Protein AF-B1WRL1-F1 (afdb_monomer)

Sequence (105 aa):
MKTIEIGAEHYPTRKEIELMAEAEGIIASDLWKNNQLVSSYVVTYSIAIAARSLENQEKVLIKFPSNANLEFIVNKENGKIKIDRGFLNQHLKAKMSNLLSNLIS

Organism: Crocosphaera subtropica (strain ATCC 51142 / BH68) (NCBI:txid43989)

Mean predicted aligned error: 7.87 Å

Solvent-accessible surface area (backbone atoms only — not comparable to full-atom values): 6365 Å² total; per-residue (Å²): 130,56,75,48,80,42,51,70,92,61,51,69,51,57,66,55,48,41,52,57,34,45,78,74,74,42,53,58,80,59,44,75,74,32,66,57,57,51,45,49,48,44,53,51,48,44,49,57,55,51,56,73,74,52,90,58,72,33,37,37,37,40,51,47,98,82,78,68,54,49,74,49,71,46,45,69,55,96,90,41,77,58,75,66,64,67,63,49,60,70,56,46,78,81,68,48,76,74,59,50,56,70,59,73,107

Nearest PDB structures (foldseek):
  6z9u-assembly1_C  TM=5.051E-01  e=6.105E+00  Homo sapiens
  8pj4-assembly1_x  TM=2.187E-01  e=1.186E+00  Homo sapiens
  1ym5-assembly1_A-2  TM=4.020E-01  e=6.502E+00  Saccharomyces cerevisiae
  7s77-assembly2_B  TM=1.933E-01  e=1.625E+00  Homo sapiens
  7s77-assembly1_A  TM=2.165E-01  e=6.502E+00  Homo sapiens

Radius of gyration: 13.61 Å; Cα contacts (8 Å, |Δi|>4): 123; chains: 1; bounding box: 30×28×33 Å

Secondary structure (DSSP, 8-state):
--EEEE-GGGSPPHHHHHHHHHHTT--HHHHTT-HHHHHHHHHHHHHHHHHHH-SSSEEEEE--TTS--EEEEEEEETTEEE--HHHHHHHHHHH-HHHHHHHH-

Foldseek 3Di:
DAEAEDEPVQFDALVRLQVVCVVVVHHSVVCLVDQLNSLVSRVVSSLVVVLVVDPAWYKYWYDDPVNLIDIDIWGQDPNDTDDDPVSSVVSSPPPRPVVSVVRVD

pLDDT: mean 74.0, std 10.98, range [47.78, 92.5]

Structure (mmCIF, N/CA/C/O backbone):
data_AF-B1WRL1-F1
#
_entry.id   AF-B1WRL1-F1
#
loop_
_atom_site.group_PDB
_atom_site.id
_atom_site.type_symbol
_atom_site.label_atom_id
_atom_site.label_alt_id
_atom_site.label_comp_id
_atom_site.label_asym_id
_atom_site.label_entity_id
_atom_site.label_seq_id
_atom_site.pdbx_PDB_ins_code
_atom_site.Cartn_x
_atom_site.Cartn_y
_atom_site.Cartn_z
_atom_site.occupancy
_atom_site.B_iso_or_equiv
_atom_site.auth_seq_id
_atom_site.auth_comp_id
_atom_site.auth_asym_id
_atom_site.auth_atom_id
_atom_site.pdbx_PDB_model_num
ATOM 1 N N . MET A 1 1 ? -17.829 9.130 14.506 1.00 69.62 1 MET A N 1
ATOM 2 C CA . MET A 1 1 ? -16.876 8.394 13.648 1.00 69.62 1 MET A CA 1
ATOM 3 C C . MET A 1 1 ? -15.808 9.376 13.199 1.00 69.62 1 MET A C 1
ATOM 5 O O . MET A 1 1 ? -16.168 10.395 12.622 1.00 69.62 1 MET A O 1
ATOM 9 N N . LYS A 1 2 ? -14.543 9.132 13.549 1.00 72.19 2 LYS A N 1
ATOM 10 C CA . LYS A 1 2 ? -13.402 9.982 13.176 1.00 72.19 2 LYS A CA 1
ATOM 11 C C . LYS A 1 2 ? -12.889 9.575 11.789 1.00 72.19 2 LYS A C 1
ATOM 13 O O . LYS A 1 2 ? -13.054 8.415 11.402 1.00 72.19 2 LYS A O 1
ATOM 18 N N . THR A 1 3 ? -12.290 10.520 11.067 1.00 77.19 3 THR A N 1
ATOM 19 C CA . THR A 1 3 ? -11.578 10.252 9.812 1.00 77.19 3 THR A CA 1
ATOM 20 C C . THR A 1 3 ? -10.081 10.465 10.021 1.00 77.19 3 THR A C 1
ATOM 22 O O . THR A 1 3 ? -9.686 11.517 10.521 1.00 77.19 3 THR A O 1
ATOM 25 N N . ILE A 1 4 ? -9.259 9.490 9.634 1.00 77.94 4 ILE A N 1
ATOM 26 C CA . ILE A 1 4 ? -7.802 9.628 9.532 1.00 77.94 4 ILE A CA 1
ATOM 27 C C . ILE A 1 4 ? -7.453 9.983 8.091 1.00 77.94 4 ILE A C 1
ATOM 29 O O . ILE A 1 4 ? -7.861 9.287 7.161 1.00 77.94 4 ILE A O 1
ATOM 33 N N . GLU A 1 5 ? -6.678 11.045 7.908 1.00 82.81 5 GLU A N 1
ATOM 34 C CA . GLU A 1 5 ? -6.187 11.457 6.597 1.00 82.81 5 GLU A CA 1
ATOM 35 C C . GLU A 1 5 ? -4.740 11.002 6.402 1.00 82.81 5 GLU A C 1
ATOM 37 O O . GLU A 1 5 ? -3.891 11.249 7.256 1.00 82.81 5 GLU A O 1
ATOM 42 N N . ILE A 1 6 ? -4.463 10.356 5.270 1.00 81.06 6 ILE A N 1
ATOM 43 C CA . ILE A 1 6 ? -3.117 9.947 4.864 1.00 81.06 6 ILE A CA 1
ATOM 44 C C . ILE A 1 6 ? -2.754 10.719 3.595 1.00 81.06 6 ILE A C 1
ATOM 46 O O . ILE A 1 6 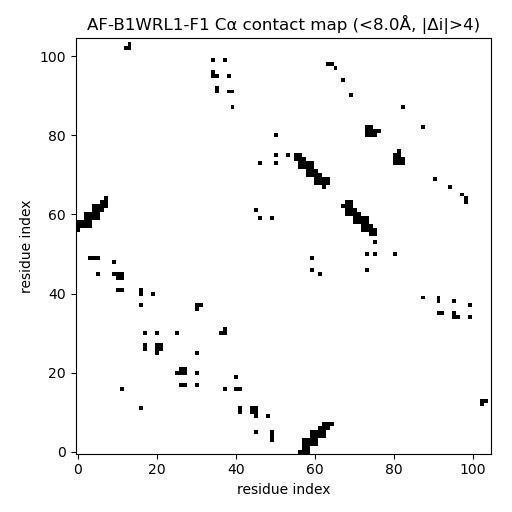? -3.286 10.444 2.512 1.00 81.06 6 ILE A O 1
ATOM 50 N N . GLY A 1 7 ? -1.888 11.720 3.752 1.00 78.25 7 GLY A N 1
ATOM 51 C CA . GLY A 1 7 ? -1.325 12.506 2.653 1.00 78.25 7 GLY A CA 1
ATOM 52 C C . GLY A 1 7 ? -0.156 11.810 1.953 1.00 78.25 7 GLY A C 1
ATOM 53 O O . GLY A 1 7 ? 0.306 10.749 2.379 1.00 78.25 7 GLY A O 1
ATOM 54 N N . ALA A 1 8 ? 0.326 12.415 0.866 1.00 73.94 8 ALA A N 1
ATOM 55 C CA . ALA A 1 8 ? 1.406 11.865 0.045 1.00 73.94 8 ALA A CA 1
ATOM 56 C C . ALA A 1 8 ? 2.741 11.745 0.803 1.00 73.94 8 ALA A C 1
ATOM 58 O O . ALA A 1 8 ? 3.545 10.868 0.509 1.00 73.94 8 ALA A O 1
ATOM 59 N N . GLU A 1 9 ? 2.954 12.584 1.815 1.00 78.75 9 GLU A N 1
ATOM 60 C CA . GLU A 1 9 ? 4.105 12.552 2.721 1.00 78.75 9 GLU A CA 1
ATOM 61 C C . GLU A 1 9 ? 4.180 11.283 3.587 1.00 78.75 9 GLU A C 1
ATOM 63 O O . GLU A 1 9 ? 5.219 10.994 4.172 1.00 78.75 9 GLU A O 1
ATOM 68 N N . HIS A 1 10 ? 3.095 10.507 3.642 1.00 81.31 10 HIS A N 1
ATOM 69 C CA . HIS A 1 10 ? 3.003 9.236 4.360 1.00 81.31 10 HIS A CA 1
ATOM 70 C C . HIS A 1 10 ? 3.045 8.019 3.420 1.00 81.31 10 HIS A C 1
ATOM 72 O O . HIS A 1 10 ? 2.771 6.894 3.843 1.00 81.31 10 HIS A O 1
ATOM 78 N N . TYR A 1 11 ? 3.314 8.217 2.130 1.00 82.75 11 TYR A N 1
ATOM 79 C CA . TYR A 1 11 ? 3.413 7.113 1.178 1.00 82.75 11 TYR A CA 1
ATOM 80 C C . TYR A 1 11 ? 4.752 6.393 1.298 1.00 82.75 11 TYR A C 1
ATOM 82 O O . TYR A 1 11 ? 5.759 7.026 1.620 1.00 82.75 11 TYR A O 1
ATOM 90 N N . PRO A 1 12 ? 4.784 5.077 1.023 1.00 84.75 12 PRO A N 1
ATOM 91 C CA . PRO A 1 12 ? 6.038 4.355 1.043 1.00 84.75 12 PRO A CA 1
ATOM 92 C C . PRO A 1 12 ? 6.941 4.856 -0.080 1.00 84.75 12 PRO A C 1
ATOM 94 O O . PRO A 1 12 ? 6.511 5.082 -1.214 1.00 84.75 12 PRO A O 1
ATOM 97 N N . THR A 1 13 ? 8.221 4.974 0.235 1.00 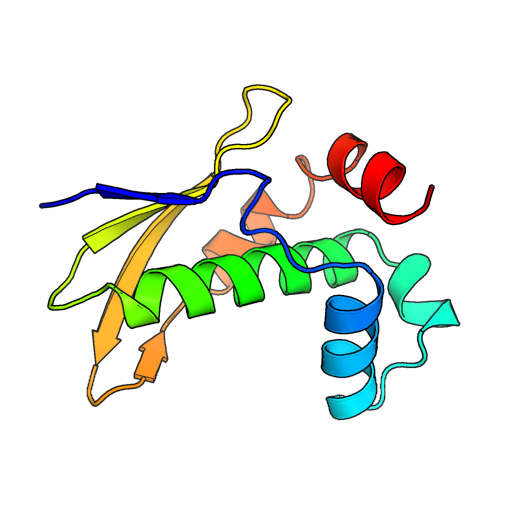87.94 13 THR A N 1
ATOM 98 C CA . THR A 1 13 ? 9.276 5.163 -0.753 1.00 87.94 13 THR A CA 1
ATOM 99 C C . THR A 1 13 ? 9.374 3.947 -1.672 1.00 87.94 13 THR A C 1
ATOM 101 O O . THR A 1 13 ? 8.996 2.829 -1.314 1.00 87.94 13 THR A O 1
ATOM 104 N N . ARG A 1 14 ? 9.977 4.137 -2.851 1.00 88.38 14 ARG A N 1
ATOM 105 C CA . ARG A 1 14 ? 10.321 3.048 -3.777 1.00 88.38 14 ARG A CA 1
ATOM 106 C C . ARG A 1 14 ? 10.994 1.864 -3.073 1.00 88.38 14 ARG A C 1
ATOM 108 O O . ARG A 1 14 ? 10.581 0.723 -3.260 1.00 88.38 14 ARG A O 1
ATOM 115 N N . LYS A 1 15 ? 11.989 2.153 -2.233 1.00 89.88 15 LYS A N 1
ATOM 116 C CA . LYS A 1 15 ? 12.748 1.143 -1.491 1.00 89.88 15 LYS A CA 1
ATOM 117 C C . LYS A 1 15 ? 11.869 0.365 -0.510 1.00 89.88 15 LYS A C 1
ATOM 119 O O . LYS A 1 15 ? 12.019 -0.842 -0.393 1.00 89.88 15 LYS A O 1
ATOM 124 N N . GLU A 1 16 ? 10.950 1.030 0.188 1.00 89.62 16 GLU A N 1
ATOM 125 C CA . GLU A 1 16 ? 10.022 0.351 1.101 1.00 89.62 16 GLU A CA 1
ATOM 126 C C . GLU A 1 16 ? 9.057 -0.573 0.355 1.00 89.62 16 GLU A C 1
ATOM 128 O O . GLU A 1 16 ? 8.784 -1.672 0.831 1.00 89.62 16 GLU A O 1
ATOM 133 N N . ILE A 1 17 ? 8.583 -0.171 -0.829 1.00 88.94 17 ILE A N 1
ATOM 134 C CA . ILE A 1 17 ? 7.752 -1.031 -1.683 1.00 88.94 17 ILE A CA 1
ATOM 135 C C . ILE A 1 17 ? 8.539 -2.264 -2.138 1.00 88.94 17 ILE A C 1
ATOM 137 O O . ILE A 1 17 ? 8.036 -3.381 -2.041 1.00 88.94 17 ILE A O 1
ATOM 141 N N . GLU A 1 18 ? 9.773 -2.074 -2.607 1.00 91.25 18 GLU A N 1
ATOM 142 C CA . GLU A 1 18 ? 10.637 -3.175 -3.046 1.00 91.25 18 GLU A CA 1
ATOM 143 C C . GLU A 1 18 ? 10.939 -4.152 -1.899 1.00 91.25 18 GLU A C 1
ATOM 145 O O . GLU A 1 18 ? 10.849 -5.358 -2.105 1.00 91.25 18 GLU A O 1
ATOM 150 N N . LEU A 1 19 ? 11.191 -3.656 -0.681 1.00 91.25 19 LEU A N 1
ATOM 151 C CA . LEU A 1 19 ? 11.397 -4.495 0.507 1.00 91.25 19 LEU A CA 1
ATOM 152 C C . LEU A 1 19 ? 10.148 -5.307 0.886 1.00 91.25 19 LEU A C 1
ATOM 154 O O . LEU A 1 19 ? 10.263 -6.474 1.256 1.00 91.25 19 LEU A O 1
ATOM 158 N N . MET A 1 20 ? 8.953 -4.709 0.800 1.00 89.50 20 MET A N 1
ATOM 159 C CA . MET A 1 20 ? 7.699 -5.438 1.036 1.00 89.50 20 MET A CA 1
ATOM 160 C C . MET A 1 20 ? 7.491 -6.545 -0.006 1.00 89.50 20 MET A C 1
ATOM 162 O O . MET A 1 20 ? 7.115 -7.656 0.353 1.00 89.50 20 MET A O 1
ATOM 166 N N . ALA A 1 21 ? 7.777 -6.260 -1.278 1.00 90.25 21 ALA A N 1
ATOM 167 C CA . ALA A 1 21 ? 7.663 -7.232 -2.361 1.00 90.25 21 ALA A CA 1
ATOM 168 C C . ALA A 1 21 ? 8.692 -8.370 -2.246 1.00 90.25 21 ALA A C 1
ATOM 170 O O . ALA A 1 21 ? 8.347 -9.537 -2.434 1.00 90.25 21 ALA A O 1
ATOM 171 N N . GLU A 1 22 ? 9.934 -8.058 -1.873 1.00 92.00 22 GLU A N 1
ATOM 172 C CA . GLU A 1 22 ? 10.991 -9.051 -1.659 1.00 92.00 22 GLU A CA 1
ATOM 173 C C . GLU A 1 22 ? 10.625 -10.042 -0.545 1.00 92.00 22 GLU A C 1
ATOM 175 O O . GLU A 1 22 ? 10.833 -11.246 -0.698 1.00 92.00 22 GLU A O 1
ATOM 180 N N . ALA A 1 23 ? 9.996 -9.567 0.536 1.00 90.38 23 ALA A N 1
ATOM 181 C CA . ALA A 1 23 ? 9.502 -10.424 1.615 1.00 90.38 23 ALA A CA 1
ATOM 182 C C . ALA A 1 23 ? 8.427 -11.431 1.153 1.00 90.38 23 ALA A C 1
ATOM 184 O O . ALA A 1 23 ? 8.239 -12.468 1.789 1.00 90.38 23 ALA A O 1
ATOM 185 N N . GLU A 1 24 ? 7.746 -11.151 0.039 1.00 89.56 24 GLU A N 1
ATOM 186 C CA . GLU A 1 24 ? 6.776 -12.040 -0.614 1.00 89.56 24 GLU A CA 1
ATOM 187 C C . GLU A 1 24 ? 7.393 -12.861 -1.765 1.00 89.56 24 GLU A C 1
ATOM 189 O O . GLU A 1 24 ? 6.686 -13.585 -2.466 1.00 89.56 24 GLU A O 1
ATOM 194 N N . GLY A 1 25 ? 8.713 -12.774 -1.967 1.00 92.50 25 GLY A N 1
ATOM 195 C CA . GLY A 1 25 ? 9.430 -13.466 -3.040 1.00 92.50 25 GLY A CA 1
ATOM 196 C C . GLY A 1 25 ? 9.250 -12.832 -4.422 1.00 92.50 25 GLY A C 1
ATOM 197 O O . GLY A 1 25 ? 9.522 -13.476 -5.435 1.00 92.50 25 GLY A O 1
ATOM 198 N N . ILE A 1 26 ? 8.785 -11.583 -4.486 1.00 91.81 26 ILE A N 1
ATOM 199 C CA . ILE A 1 26 ? 8.570 -10.855 -5.736 1.00 91.81 26 ILE A CA 1
ATOM 200 C C . ILE A 1 26 ? 9.825 -10.048 -6.066 1.00 91.81 26 ILE A C 1
ATOM 202 O O . ILE A 1 26 ? 10.273 -9.200 -5.297 1.00 91.81 26 ILE A O 1
ATOM 206 N N . ILE A 1 27 ? 10.378 -10.278 -7.256 1.00 91.31 27 ILE A N 1
ATOM 207 C CA . ILE A 1 27 ? 11.557 -9.559 -7.739 1.00 91.31 27 ILE A CA 1
ATOM 208 C C . ILE A 1 27 ? 11.158 -8.126 -8.112 1.00 91.31 27 ILE A C 1
ATOM 210 O O . ILE A 1 27 ? 10.181 -7.911 -8.835 1.00 91.31 27 ILE A O 1
ATOM 214 N N . ALA A 1 28 ? 11.962 -7.139 -7.700 1.00 86.56 28 ALA A N 1
ATOM 215 C CA . ALA A 1 28 ? 11.711 -5.719 -7.968 1.00 86.56 28 ALA A CA 1
ATOM 216 C C . ALA A 1 28 ? 11.429 -5.428 -9.455 1.00 86.56 28 ALA A C 1
ATOM 218 O O . ALA A 1 28 ? 10.527 -4.664 -9.788 1.00 86.56 28 ALA A O 1
ATOM 219 N N . SER A 1 29 ? 12.145 -6.081 -10.376 1.00 87.12 29 SER A N 1
ATOM 220 C CA . SER A 1 29 ? 11.939 -5.874 -11.815 1.00 87.12 29 SER A CA 1
ATOM 221 C C . SER A 1 29 ? 10.545 -6.279 -12.312 1.00 87.12 29 SER A C 1
ATOM 223 O O . SER A 1 29 ? 10.062 -5.698 -13.281 1.00 87.12 29 SER A O 1
ATOM 225 N N . ASP A 1 30 ? 9.889 -7.241 -11.660 1.00 87.44 30 ASP A N 1
ATOM 226 C CA . ASP A 1 30 ? 8.543 -7.696 -12.025 1.00 87.44 30 ASP A CA 1
ATOM 227 C C . ASP A 1 30 ? 7.456 -6.919 -11.283 1.00 87.44 30 ASP A C 1
ATOM 229 O O . ASP A 1 30 ? 6.407 -6.633 -11.864 1.00 87.44 30 ASP A O 1
ATOM 233 N N . LEU A 1 31 ? 7.741 -6.486 -10.051 1.00 87.62 31 LEU A N 1
ATOM 234 C CA . LEU A 1 31 ? 6.905 -5.557 -9.291 1.00 87.62 31 LEU A CA 1
ATOM 235 C C . LEU A 1 31 ? 6.550 -4.319 -10.130 1.00 87.62 31 LEU A C 1
ATOM 237 O O . LEU A 1 31 ? 5.372 -4.019 -10.319 1.00 87.62 31 LEU A O 1
ATOM 241 N N . TRP A 1 32 ? 7.553 -3.631 -10.684 1.00 86.12 32 TRP A N 1
ATOM 242 C CA . TRP A 1 32 ? 7.352 -2.364 -11.403 1.00 86.12 32 TRP A CA 1
ATOM 243 C C . TRP A 1 32 ? 6.694 -2.512 -12.781 1.00 86.12 32 TRP A C 1
ATOM 245 O O . TRP A 1 32 ? 6.212 -1.526 -13.332 1.00 86.12 32 TRP A O 1
ATOM 255 N N . LYS A 1 33 ? 6.618 -3.731 -13.332 1.00 84.81 33 LYS A N 1
ATOM 256 C CA . LYS A 1 33 ? 5.826 -4.018 -14.543 1.00 84.81 33 LYS A CA 1
ATOM 257 C C . LYS A 1 33 ? 4.332 -4.137 -14.232 1.00 84.81 33 LYS A C 1
ATOM 259 O O . LYS A 1 33 ? 3.507 -4.083 -15.143 1.00 84.81 33 LYS A O 1
ATOM 264 N N . ASN A 1 34 ? 3.974 -4.316 -12.959 1.00 83.19 34 ASN A N 1
ATOM 265 C CA . ASN A 1 34 ? 2.607 -4.525 -12.512 1.00 83.19 34 ASN A CA 1
ATOM 266 C C . ASN A 1 34 ? 2.111 -3.338 -11.675 1.00 83.19 34 ASN A C 1
ATOM 268 O O . ASN A 1 34 ? 2.165 -3.330 -10.444 1.00 83.19 34 ASN A O 1
ATOM 272 N N . ASN A 1 35 ? 1.536 -2.350 -12.361 1.00 76.44 35 ASN A N 1
ATOM 273 C CA . ASN A 1 35 ? 0.983 -1.150 -11.734 1.00 76.44 35 ASN A CA 1
ATOM 274 C C . ASN A 1 35 ? -0.053 -1.463 -10.645 1.00 76.44 35 ASN A C 1
ATOM 276 O O . ASN A 1 35 ? -0.112 -0.747 -9.648 1.00 76.44 35 ASN A O 1
ATOM 280 N N . GLN A 1 36 ? -0.852 -2.524 -10.803 1.00 75.88 36 GLN A N 1
ATOM 281 C CA . GLN A 1 36 ? -1.857 -2.930 -9.814 1.00 75.88 36 GLN A CA 1
ATOM 282 C C . GLN A 1 36 ? -1.216 -3.494 -8.538 1.00 75.88 36 GLN A C 1
ATOM 284 O O . GLN A 1 36 ? -1.733 -3.285 -7.440 1.00 75.88 36 GLN A O 1
ATOM 289 N N . LEU A 1 37 ? -0.081 -4.175 -8.667 1.00 80.88 37 LEU A N 1
ATOM 290 C CA . LEU A 1 37 ? 0.661 -4.704 -7.531 1.00 80.88 37 LEU A CA 1
ATOM 291 C C . LEU A 1 37 ? 1.333 -3.579 -6.735 1.00 80.88 37 LEU A C 1
ATOM 293 O O . LEU A 1 37 ? 1.106 -3.480 -5.531 1.00 80.88 37 LEU A O 1
ATOM 297 N N . VAL A 1 38 ? 2.051 -2.662 -7.394 1.00 83.12 38 VAL A N 1
ATOM 298 C CA . VAL A 1 38 ? 2.654 -1.485 -6.727 1.00 83.12 38 VAL A CA 1
ATOM 299 C C . VAL A 1 38 ? 1.585 -0.667 -5.997 1.00 83.12 38 VAL A C 1
ATOM 301 O O . VAL A 1 38 ? 1.734 -0.283 -4.839 1.00 83.12 38 VAL A O 1
ATOM 304 N N . SER A 1 39 ? 0.453 -0.475 -6.665 1.00 76.94 39 SER A N 1
ATOM 305 C CA . SER A 1 39 ? -0.742 0.157 -6.118 1.00 76.94 39 SER A CA 1
ATOM 306 C C . SER A 1 39 ? -1.230 -0.488 -4.816 1.00 76.94 39 SER A C 1
ATOM 308 O O . SER A 1 39 ? -1.570 0.212 -3.861 1.00 76.94 39 SER A O 1
ATOM 310 N N . SER A 1 40 ? -1.255 -1.823 -4.760 1.00 77.69 40 SER A N 1
ATOM 311 C CA . SER A 1 40 ? -1.677 -2.555 -3.565 1.00 77.69 40 SER A CA 1
ATOM 312 C C . SER A 1 40 ? -0.710 -2.365 -2.395 1.00 77.69 40 SER A C 1
ATOM 314 O O . SER A 1 40 ? -1.168 -2.231 -1.259 1.00 77.69 40 SER A O 1
ATOM 316 N N . TYR A 1 41 ? 0.595 -2.249 -2.658 1.00 83.38 41 TYR A N 1
ATOM 317 C CA . TYR A 1 41 ? 1.598 -1.965 -1.630 1.00 83.38 41 TYR A CA 1
ATOM 318 C C . TYR A 1 41 ? 1.443 -0.570 -1.033 1.00 83.38 41 TYR A C 1
ATOM 320 O O . TYR A 1 41 ? 1.452 -0.434 0.189 1.00 83.38 41 TYR A O 1
ATOM 328 N N . VAL A 1 42 ? 1.228 0.454 -1.866 1.00 81.19 42 VAL A N 1
ATOM 329 C CA . VAL A 1 42 ? 0.972 1.823 -1.387 1.00 81.19 42 VAL A CA 1
ATOM 330 C C . VAL A 1 42 ? -0.241 1.850 -0.461 1.00 81.19 42 VAL A C 1
ATOM 332 O O . VAL A 1 42 ? -0.153 2.346 0.661 1.00 81.19 42 VAL A O 1
ATOM 335 N N . VAL A 1 43 ? -1.358 1.260 -0.895 1.00 78.56 43 VAL A N 1
ATOM 336 C CA . VAL A 1 43 ? -2.588 1.217 -0.093 1.00 78.56 43 VAL A CA 1
ATOM 337 C C . VAL A 1 43 ? -2.368 0.438 1.205 1.00 78.56 43 VAL A C 1
ATOM 339 O O . VAL A 1 43 ? -2.748 0.914 2.272 1.00 78.56 43 VAL A O 1
ATOM 342 N N . THR A 1 44 ? -1.711 -0.722 1.144 1.00 78.62 44 THR A N 1
ATOM 343 C CA . THR A 1 44 ? -1.418 -1.547 2.327 1.00 78.62 44 THR A CA 1
ATOM 344 C C . THR A 1 44 ? -0.562 -0.790 3.341 1.00 78.62 44 THR A C 1
ATOM 346 O O . THR A 1 44 ? -0.870 -0.798 4.533 1.00 78.62 44 THR A O 1
ATOM 349 N N . TYR A 1 45 ? 0.462 -0.072 2.879 1.00 82.94 45 TYR A N 1
ATOM 350 C CA . TYR A 1 45 ? 1.326 0.737 3.732 1.00 82.94 45 TYR A CA 1
ATOM 351 C C . TYR A 1 45 ? 0.566 1.900 4.382 1.00 82.94 45 T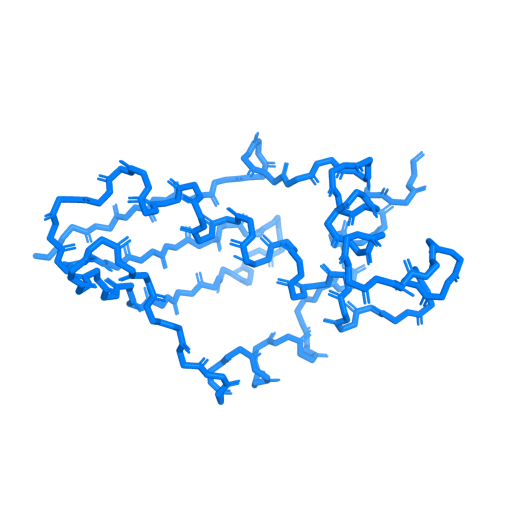YR A C 1
ATOM 353 O O . TYR A 1 45 ? 0.636 2.087 5.597 1.00 82.94 45 TYR A O 1
ATOM 361 N N . SER A 1 46 ? -0.241 2.635 3.609 1.00 78.69 46 SER A N 1
ATOM 362 C CA . SER A 1 46 ? -1.096 3.704 4.139 1.00 78.69 46 SER A CA 1
ATOM 363 C C . SER A 1 46 ? -2.078 3.194 5.198 1.00 78.69 46 SER A C 1
ATOM 365 O O . SER A 1 46 ? -2.308 3.862 6.206 1.00 78.69 46 SER A O 1
ATOM 367 N N . ILE A 1 47 ? -2.625 1.989 5.013 1.00 77.56 47 ILE A N 1
ATOM 368 C CA . ILE A 1 47 ? -3.502 1.345 5.998 1.00 77.56 47 ILE A CA 1
ATOM 369 C C . ILE A 1 47 ? -2.733 0.973 7.263 1.00 77.56 47 ILE A C 1
ATOM 371 O O . ILE A 1 47 ? -3.225 1.205 8.368 1.00 77.56 47 ILE A O 1
ATOM 375 N N . ALA A 1 48 ? -1.525 0.428 7.116 1.00 78.75 48 ALA A N 1
ATOM 376 C CA . ALA A 1 48 ? -0.670 0.096 8.247 1.00 78.75 48 ALA A CA 1
ATOM 377 C C . ALA A 1 48 ? -0.320 1.342 9.077 1.00 78.75 48 ALA A C 1
ATOM 379 O O . ALA A 1 48 ? -0.358 1.276 10.306 1.00 78.75 48 ALA A O 1
ATOM 380 N N . ILE A 1 49 ? -0.049 2.482 8.429 1.00 79.38 49 ILE A N 1
ATOM 381 C CA . ILE A 1 49 ? 0.145 3.769 9.112 1.00 79.38 49 ILE A CA 1
ATOM 382 C C . ILE A 1 49 ? -1.124 4.180 9.846 1.00 79.38 49 ILE A C 1
ATOM 384 O O . ILE A 1 49 ? -1.069 4.407 11.054 1.00 79.38 49 ILE A O 1
ATOM 388 N N . ALA A 1 50 ? -2.264 4.230 9.151 1.00 75.12 50 ALA A N 1
ATOM 389 C CA . ALA A 1 50 ? -3.522 4.647 9.758 1.00 75.12 50 ALA A CA 1
ATOM 390 C C . ALA A 1 50 ? -3.839 3.808 11.004 1.00 75.12 50 ALA A C 1
ATOM 392 O O . ALA A 1 50 ? -4.167 4.348 12.054 1.00 75.12 50 ALA A O 1
ATOM 393 N N . ALA A 1 51 ? -3.639 2.492 10.933 1.00 74.31 51 ALA A N 1
ATOM 394 C CA . ALA A 1 51 ? -3.934 1.572 12.021 1.00 74.31 51 ALA A CA 1
ATOM 395 C C . ALA A 1 51 ? -3.047 1.675 13.266 1.00 74.31 51 ALA A C 1
ATOM 397 O O . ALA A 1 51 ? -3.463 1.218 14.341 1.00 74.31 51 ALA A O 1
ATOM 398 N N . ARG A 1 52 ? -1.862 2.289 13.155 1.00 75.12 52 ARG A N 1
ATOM 399 C CA . ARG A 1 52 ? -1.068 2.686 14.330 1.00 75.12 52 ARG A CA 1
ATOM 400 C C . ARG A 1 52 ? -1.784 3.768 15.133 1.00 75.12 52 ARG A C 1
ATOM 402 O O . ARG A 1 52 ? -1.693 3.765 16.353 1.00 75.12 52 ARG A O 1
ATOM 409 N N . SER A 1 53 ? -2.514 4.641 14.450 1.00 70.38 53 SER A N 1
ATOM 410 C CA . SER A 1 53 ? -3.264 5.753 15.036 1.00 70.38 53 SER A CA 1
ATOM 411 C C . SER A 1 53 ? -4.718 5.405 15.383 1.00 70.38 53 SER A C 1
ATOM 413 O O . SER A 1 53 ? -5.392 6.235 15.985 1.00 70.38 53 SER A O 1
ATOM 415 N N . LEU A 1 54 ? -5.197 4.205 15.020 1.00 71.44 54 LEU A N 1
ATOM 416 C CA . LEU A 1 54 ? -6.559 3.742 15.309 1.00 71.44 54 LEU A CA 1
ATOM 417 C C . LEU A 1 54 ? -6.701 3.240 16.748 1.00 71.44 54 LEU A C 1
ATOM 419 O O . LEU A 1 54 ? -6.062 2.249 17.139 1.00 71.44 54 LEU A O 1
ATOM 423 N N . GLU A 1 55 ? -7.632 3.858 17.474 1.00 67.62 55 GLU A N 1
ATOM 424 C CA . GLU A 1 55 ? -8.112 3.385 18.779 1.00 67.62 55 GLU A CA 1
ATOM 425 C C . GLU A 1 55 ? -9.395 2.547 18.644 1.00 67.62 55 GLU A C 1
ATOM 427 O O . GLU A 1 55 ? -9.569 1.579 19.378 1.00 67.62 55 GLU A O 1
ATOM 432 N N . ASN A 1 56 ? -10.262 2.873 17.674 1.00 67.38 56 ASN A N 1
ATOM 433 C CA . ASN A 1 56 ? -11.566 2.232 17.441 1.00 67.38 56 ASN A CA 1
ATOM 434 C C . ASN A 1 56 ? -11.816 1.971 15.934 1.00 67.38 56 ASN A C 1
ATOM 436 O O . ASN A 1 56 ? -10.886 1.956 15.128 1.00 67.38 56 ASN A O 1
ATOM 440 N N . GLN A 1 57 ? -13.079 1.753 15.542 1.00 69.62 57 GLN A N 1
ATOM 441 C CA . GLN A 1 57 ? -13.520 1.759 14.143 1.00 69.62 57 GLN A CA 1
ATOM 442 C C . GLN A 1 57 ? -13.494 3.190 13.587 1.00 69.62 57 GLN A C 1
ATOM 444 O O . GLN A 1 57 ? -14.254 4.056 14.032 1.00 69.62 57 GLN A O 1
ATOM 449 N N . GLU A 1 58 ? -12.643 3.441 12.594 1.00 72.31 58 GLU A N 1
ATOM 450 C CA . GLU A 1 58 ? -12.503 4.769 11.989 1.00 72.31 58 GLU A CA 1
ATOM 451 C C . 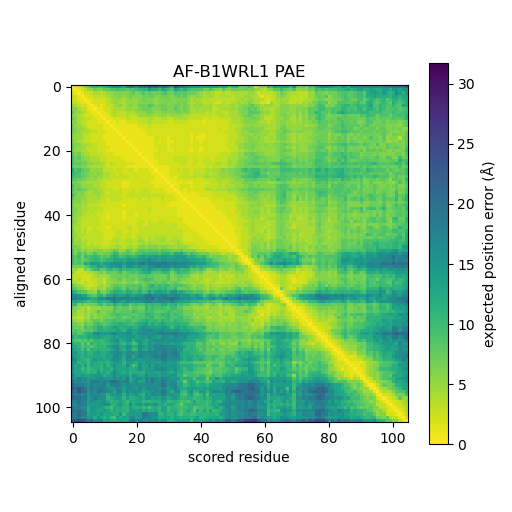GLU A 1 58 ? -12.467 4.683 10.460 1.00 72.31 58 GLU A C 1
ATOM 453 O O . GLU A 1 58 ? -12.153 3.648 9.858 1.00 72.31 58 GLU A O 1
ATOM 458 N N . LYS A 1 59 ? -12.828 5.798 9.824 1.00 76.31 59 LYS A N 1
ATOM 459 C CA . LYS A 1 59 ? -12.758 5.969 8.374 1.00 76.31 59 LYS A CA 1
ATOM 460 C C . LYS A 1 59 ? -11.349 6.447 8.020 1.00 76.31 59 LYS A C 1
ATOM 462 O O . LYS A 1 59 ? -10.818 7.329 8.686 1.00 76.31 59 LYS A O 1
ATOM 467 N N . VAL A 1 60 ? -10.747 5.913 6.970 1.00 77.44 60 VAL A N 1
ATOM 468 C CA . VAL A 1 60 ? -9.440 6.342 6.467 1.00 77.44 60 VAL A CA 1
ATOM 469 C C . VAL A 1 60 ? -9.615 6.925 5.072 1.00 77.44 60 VAL A C 1
ATOM 471 O O . VAL A 1 60 ? -10.286 6.339 4.223 1.00 77.44 60 VAL A O 1
ATOM 474 N N . LEU A 1 61 ? -9.012 8.091 4.851 1.00 80.31 61 LEU A N 1
ATOM 475 C CA . LEU A 1 61 ? -9.012 8.811 3.585 1.00 80.31 61 LEU A CA 1
ATOM 476 C C . LEU A 1 61 ? -7.572 8.961 3.085 1.00 80.31 61 LEU A C 1
ATOM 478 O O . LEU A 1 61 ? -6.783 9.713 3.655 1.00 80.31 61 LEU A O 1
ATOM 482 N N . ILE A 1 62 ? -7.238 8.270 1.999 1.00 78.00 62 ILE A N 1
ATOM 483 C CA . ILE A 1 62 ? -5.966 8.427 1.293 1.00 78.00 62 ILE A CA 1
ATOM 484 C C . ILE A 1 62 ? -6.128 9.545 0.262 1.00 78.00 62 ILE A C 1
ATOM 486 O O . ILE A 1 62 ? -6.940 9.433 -0.664 1.00 78.00 62 ILE A O 1
ATOM 490 N N . LYS A 1 63 ? -5.360 10.627 0.425 1.00 74.62 63 LYS A N 1
ATOM 491 C CA . LYS A 1 63 ? -5.417 11.800 -0.455 1.00 74.62 63 LYS A CA 1
ATOM 492 C C . LYS A 1 63 ? -4.416 11.686 -1.594 1.00 74.62 63 LYS A C 1
ATOM 494 O O . LYS A 1 63 ? -3.219 11.815 -1.367 1.00 74.62 63 LYS A O 1
ATOM 499 N N . PHE A 1 64 ? -4.913 11.497 -2.813 1.00 68.69 64 PHE A N 1
ATOM 500 C CA . PHE A 1 64 ? -4.069 11.472 -4.008 1.00 68.69 64 PHE A CA 1
ATOM 501 C C . PHE A 1 64 ? -3.964 12.875 -4.624 1.00 68.69 64 PHE A C 1
ATOM 503 O O . PHE A 1 64 ? -4.952 13.613 -4.613 1.00 68.69 64 PHE A O 1
ATOM 510 N N . PRO A 1 65 ? -2.829 13.230 -5.259 1.00 59.44 65 PRO A N 1
ATOM 511 C CA . PRO A 1 65 ? -2.658 14.527 -5.927 1.00 59.44 65 PRO A CA 1
ATOM 512 C C . PRO A 1 65 ? -3.708 14.832 -7.010 1.00 59.44 65 PRO A C 1
ATOM 514 O O . PRO A 1 65 ? -3.946 15.987 -7.341 1.00 59.44 65 PRO A O 1
ATOM 517 N N . SER A 1 66 ? -4.346 13.805 -7.577 1.00 58.88 66 SER A N 1
ATOM 518 C CA . SER A 1 66 ? -5.297 13.912 -8.691 1.00 58.88 66 SER A CA 1
ATOM 519 C C . SER A 1 66 ? -6.758 14.165 -8.278 1.00 58.88 66 SER A C 1
ATOM 521 O O . SER A 1 66 ? -7.655 13.939 -9.085 1.00 58.88 66 SER A O 1
ATOM 523 N N . ASN A 1 67 ? -7.036 14.594 -7.038 1.00 59.69 67 ASN A N 1
ATOM 524 C CA . ASN A 1 67 ? -8.388 14.705 -6.447 1.00 59.69 67 ASN A CA 1
ATOM 525 C C . ASN A 1 67 ? -9.182 13.381 -6.380 1.00 59.69 67 ASN A C 1
ATOM 527 O O . ASN A 1 67 ? -10.335 13.360 -5.950 1.00 59.69 67 ASN A O 1
ATOM 531 N N . ALA A 1 68 ? -8.580 12.251 -6.753 1.00 62.56 68 ALA A N 1
ATOM 532 C CA . ALA A 1 68 ? -9.219 10.940 -6.773 1.00 62.56 68 ALA A CA 1
ATOM 533 C C . ALA A 1 68 ? -9.036 10.186 -5.444 1.00 62.56 68 ALA A C 1
ATOM 535 O O . ALA A 1 68 ? -8.657 9.014 -5.456 1.00 62.56 68 ALA A O 1
ATOM 536 N N . ASN A 1 69 ? -9.309 10.849 -4.317 1.00 73.56 69 ASN A N 1
ATOM 537 C CA . ASN A 1 69 ? -9.112 10.294 -2.974 1.00 73.56 69 ASN A CA 1
ATOM 538 C C . ASN A 1 69 ? -9.774 8.914 -2.820 1.00 73.56 69 ASN A C 1
ATOM 540 O O . ASN A 1 69 ? -10.832 8.640 -3.400 1.00 73.56 69 ASN A O 1
ATOM 544 N N . LEU A 1 70 ? -9.130 8.038 -2.052 1.00 73.06 70 LEU A N 1
ATOM 545 C CA . LEU A 1 70 ? -9.650 6.717 -1.718 1.00 73.06 70 LEU A CA 1
ATOM 546 C C . LEU A 1 70 ? -10.112 6.721 -0.270 1.00 73.06 70 LEU A C 1
ATOM 548 O O . LEU A 1 70 ? -9.341 7.050 0.625 1.00 73.06 70 LEU A O 1
ATOM 552 N N . GLU A 1 71 ? -11.354 6.322 -0.045 1.00 74.44 71 GLU A N 1
ATOM 553 C CA . GLU A 1 71 ? -11.956 6.295 1.278 1.00 74.44 71 GLU A CA 1
ATOM 554 C C . GLU A 1 71 ? -12.399 4.877 1.631 1.00 74.44 71 GLU A C 1
ATOM 556 O O . GLU A 1 71 ? -13.066 4.230 0.828 1.00 74.44 71 GLU A O 1
ATOM 561 N N . PHE A 1 72 ? -12.050 4.397 2.822 1.00 73.31 72 PHE A N 1
ATOM 562 C CA . PHE A 1 72 ? -12.474 3.088 3.320 1.00 73.31 72 PHE A CA 1
ATOM 563 C C . PHE A 1 72 ? -12.572 3.066 4.841 1.00 73.31 72 PHE A C 1
ATOM 565 O O . PHE A 1 72 ? -12.055 3.937 5.534 1.00 73.31 72 PHE A O 1
ATOM 572 N N . ILE A 1 73 ? -13.246 2.051 5.373 1.00 72.94 73 ILE A N 1
ATOM 573 C CA . ILE A 1 73 ? -13.369 1.826 6.814 1.00 72.94 73 ILE A CA 1
ATOM 574 C C . ILE A 1 73 ? -12.333 0.786 7.223 1.00 72.94 73 ILE A C 1
ATOM 576 O O . ILE A 1 73 ? -12.235 -0.271 6.600 1.00 72.94 73 ILE A O 1
ATOM 580 N N . VAL A 1 74 ? -11.573 1.079 8.277 1.00 71.81 74 VAL A N 1
ATOM 581 C CA . VAL A 1 74 ? -10.621 0.128 8.850 1.00 71.81 74 VAL A CA 1
ATOM 582 C C . VAL A 1 74 ? -11.181 -0.413 10.153 1.00 71.81 74 VAL A C 1
ATOM 584 O O . VAL A 1 74 ? -11.444 0.336 11.092 1.00 71.81 74 VAL A O 1
ATOM 587 N N . ASN A 1 75 ? -11.330 -1.735 10.215 1.00 71.00 75 ASN A N 1
ATOM 588 C CA . ASN A 1 75 ? -11.724 -2.435 11.430 1.00 71.00 75 ASN A CA 1
ATOM 589 C C . ASN A 1 75 ? -10.481 -3.063 12.069 1.00 71.00 75 ASN A C 1
ATOM 591 O O . ASN A 1 75 ? -9.784 -3.864 11.434 1.00 71.00 75 ASN A O 1
ATOM 595 N N . LYS A 1 76 ? -10.212 -2.699 13.327 1.00 69.06 76 LYS A N 1
ATOM 596 C CA . LYS A 1 76 ? -9.153 -3.292 14.148 1.00 69.06 76 LYS A CA 1
ATOM 597 C C . LYS A 1 76 ? -9.785 -4.288 15.113 1.00 69.06 76 LYS A C 1
ATOM 599 O O . LYS A 1 76 ? -10.483 -3.904 16.042 1.00 69.06 76 LYS A O 1
ATOM 604 N N . GLU A 1 77 ? -9.531 -5.570 14.892 1.00 69.00 77 GLU A N 1
ATOM 605 C CA . GLU A 1 77 ? -10.025 -6.661 15.734 1.00 69.00 77 GLU A CA 1
ATOM 606 C C . GLU A 1 77 ? -8.828 -7.440 16.279 1.00 69.00 77 GLU A C 1
ATOM 608 O O . GLU A 1 77 ? -8.017 -7.954 15.507 1.00 69.00 77 GLU A O 1
ATOM 613 N N . ASN A 1 78 ? -8.693 -7.535 17.606 1.00 67.50 78 ASN A N 1
ATOM 614 C CA . ASN A 1 78 ? -7.595 -8.260 18.266 1.00 67.50 78 ASN A CA 1
ATOM 615 C C . ASN A 1 78 ? -6.195 -7.836 17.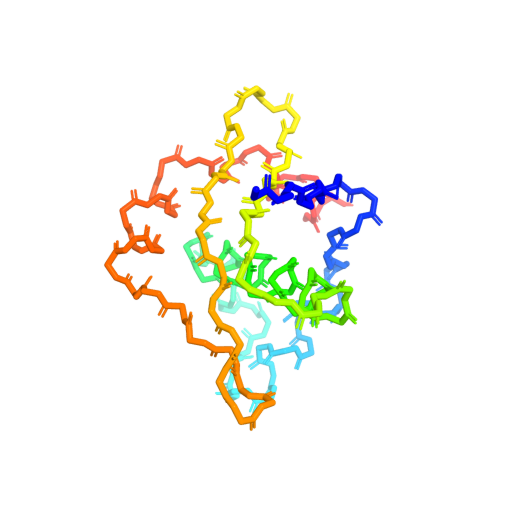772 1.00 67.50 78 ASN A C 1
ATOM 6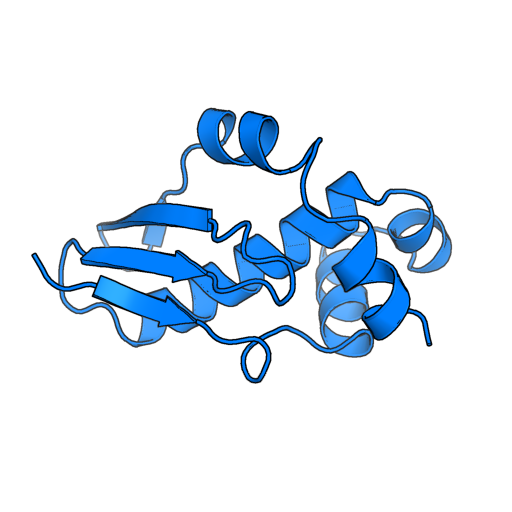17 O O . ASN A 1 78 ? -5.324 -8.670 17.531 1.00 67.50 78 ASN A O 1
ATOM 621 N N . GLY A 1 79 ? -6.001 -6.533 17.542 1.00 62.88 79 GLY A N 1
ATOM 622 C CA . GLY A 1 79 ? -4.746 -5.975 17.026 1.00 62.88 79 GLY A CA 1
ATOM 623 C C . GLY A 1 79 ? -4.480 -6.239 15.538 1.00 62.88 79 GLY A C 1
ATOM 624 O O . GLY A 1 79 ? -3.474 -5.762 15.019 1.00 62.88 79 GLY A O 1
ATOM 625 N N . LYS A 1 80 ? -5.372 -6.949 14.835 1.00 64.38 80 LYS A N 1
ATOM 626 C CA . LYS A 1 80 ? -5.279 -7.203 13.394 1.00 64.38 80 LYS A CA 1
ATOM 627 C C . LYS A 1 80 ? -6.204 -6.274 12.623 1.00 64.38 80 LYS A C 1
ATOM 629 O O . LYS A 1 80 ? -7.315 -5.976 13.055 1.00 64.38 80 LYS A O 1
ATOM 634 N N . ILE A 1 81 ? -5.742 -5.856 11.454 1.00 66.75 81 ILE A N 1
ATOM 635 C CA . ILE A 1 81 ? -6.517 -5.049 10.518 1.00 66.75 81 ILE A CA 1
ATOM 636 C C . ILE A 1 81 ? -7.114 -5.981 9.471 1.00 66.75 81 ILE A C 1
ATOM 638 O O . ILE A 1 81 ? -6.381 -6.745 8.841 1.00 66.75 81 ILE A O 1
ATOM 642 N N . LYS A 1 82 ? -8.429 -5.915 9.265 1.00 61.59 82 LYS A N 1
ATOM 643 C CA . LYS A 1 82 ? -9.088 -6.585 8.139 1.00 61.59 82 LYS A CA 1
ATOM 644 C C . LYS A 1 82 ? -9.434 -5.548 7.078 1.00 61.59 82 LYS A C 1
ATOM 646 O O . LYS A 1 82 ? -10.093 -4.558 7.381 1.00 61.59 82 LYS A O 1
ATOM 651 N N . ILE A 1 83 ? -8.997 -5.792 5.844 1.00 62.69 83 ILE A N 1
ATOM 652 C CA . ILE A 1 83 ? -9.326 -4.967 4.678 1.00 62.69 83 ILE A CA 1
ATOM 653 C C . ILE A 1 83 ? -10.136 -5.827 3.712 1.00 62.69 83 ILE A C 1
ATOM 655 O O . ILE A 1 83 ? -9.766 -6.970 3.433 1.00 62.69 83 ILE A O 1
ATOM 659 N N . ASP A 1 84 ? -11.227 -5.276 3.189 1.00 61.53 84 ASP A N 1
ATOM 660 C CA . ASP A 1 84 ? -12.020 -5.933 2.156 1.00 61.53 84 ASP A CA 1
ATOM 661 C C . ASP A 1 84 ? -11.244 -5.982 0.822 1.00 61.53 84 ASP A C 1
ATOM 663 O O . ASP A 1 84 ? -10.866 -4.955 0.250 1.00 61.53 84 ASP A O 1
ATOM 667 N N . ARG A 1 85 ? -10.983 -7.196 0.320 1.00 57.12 85 ARG A N 1
ATOM 668 C CA . ARG A 1 85 ? -10.250 -7.417 -0.942 1.00 57.12 85 ARG A CA 1
ATOM 669 C C . ARG A 1 85 ? -11.036 -6.977 -2.181 1.00 57.12 85 ARG A C 1
ATOM 671 O O . ARG A 1 85 ? -10.419 -6.583 -3.170 1.00 57.12 85 ARG A O 1
ATOM 678 N N . GLY A 1 86 ? -12.367 -7.052 -2.152 1.00 62.25 86 GLY A N 1
ATOM 679 C CA . GLY A 1 86 ? -13.228 -6.610 -3.251 1.00 62.25 86 GLY A CA 1
ATOM 680 C C . GLY A 1 86 ? -13.156 -5.096 -3.435 1.00 62.25 86 GLY A C 1
ATOM 681 O O . GLY A 1 86 ? -12.963 -4.619 -4.555 1.00 62.25 86 GLY A O 1
ATOM 682 N N . PHE A 1 87 ? -13.187 -4.359 -2.323 1.00 65.50 87 PHE A N 1
ATOM 683 C CA . PHE A 1 87 ? -12.980 -2.913 -2.289 1.00 65.50 87 PHE A CA 1
ATOM 684 C C . PHE A 1 87 ? -11.622 -2.512 -2.887 1.00 65.50 87 PHE A C 1
ATOM 686 O O . PHE A 1 87 ? -11.573 -1.649 -3.769 1.00 65.50 87 PHE A O 1
ATOM 693 N N . LEU A 1 88 ? -10.536 -3.172 -2.457 1.00 62.81 88 LEU A N 1
ATOM 694 C CA . LEU A 1 88 ? -9.185 -2.968 -2.995 1.00 62.81 88 LEU A CA 1
ATOM 695 C C . LEU A 1 88 ? -9.183 -3.159 -4.518 1.00 62.81 88 LEU A C 1
ATOM 697 O O . LEU A 1 88 ? -8.863 -2.237 -5.265 1.00 62.81 88 LEU A O 1
ATOM 701 N N . ASN A 1 89 ? -9.627 -4.315 -5.006 1.00 61.31 89 ASN A N 1
ATOM 702 C CA . ASN A 1 89 ? -9.568 -4.637 -6.434 1.00 61.31 89 ASN A CA 1
ATOM 703 C C . ASN A 1 89 ? -10.371 -3.676 -7.325 1.00 61.31 89 ASN A C 1
ATOM 705 O O . ASN A 1 89 ? -9.927 -3.356 -8.429 1.00 61.31 89 ASN A O 1
ATOM 709 N N . GLN A 1 90 ? -11.517 -3.182 -6.852 1.00 64.94 90 GLN A N 1
ATOM 710 C CA . GLN A 1 90 ? -12.343 -2.231 -7.599 1.00 64.94 90 GLN A CA 1
ATOM 711 C C . GLN A 1 90 ? -11.667 -0.861 -7.754 1.00 64.94 90 GLN A C 1
ATOM 713 O O . GLN A 1 90 ? -11.798 -0.218 -8.796 1.00 64.94 90 GLN A O 1
ATOM 718 N N . HIS A 1 91 ? -10.926 -0.417 -6.739 1.00 63.00 91 HIS A N 1
ATOM 719 C CA . HIS A 1 91 ? -10.353 0.925 -6.715 1.00 63.00 91 HIS A CA 1
ATOM 720 C C . HIS A 1 91 ? -8.914 1.000 -7.248 1.00 63.00 91 HIS A C 1
ATOM 722 O O . HIS A 1 91 ? -8.482 2.069 -7.682 1.00 63.00 91 HIS A O 1
ATOM 728 N N . LEU A 1 92 ? -8.188 -0.124 -7.280 1.00 63.00 92 LEU A N 1
ATOM 729 C CA . LEU A 1 92 ? -6.804 -0.196 -7.765 1.00 63.00 92 LEU A CA 1
ATOM 730 C C . LEU A 1 92 ? -6.679 -0.036 -9.295 1.00 63.00 92 LEU A C 1
ATOM 732 O O . LEU A 1 92 ? -5.675 0.486 -9.773 1.00 63.00 92 LEU A O 1
ATOM 736 N N . LYS A 1 93 ? -7.681 -0.457 -10.081 1.00 56.28 93 LYS A N 1
ATOM 737 C CA . LYS A 1 93 ? -7.553 -0.572 -11.550 1.00 56.28 93 LYS A CA 1
ATOM 738 C C . LYS A 1 93 ? -7.565 0.769 -12.303 1.00 56.28 93 LYS A C 1
ATOM 740 O O . LYS A 1 93 ? -7.021 0.845 -13.398 1.00 56.28 93 LYS A O 1
ATOM 745 N N . ALA A 1 94 ? -8.171 1.819 -11.742 1.00 55.50 94 ALA A N 1
ATOM 746 C CA . ALA A 1 94 ? -8.429 3.074 -12.463 1.00 55.50 94 ALA A CA 1
ATOM 747 C C . ALA A 1 94 ? -7.627 4.295 -11.969 1.00 55.50 94 ALA A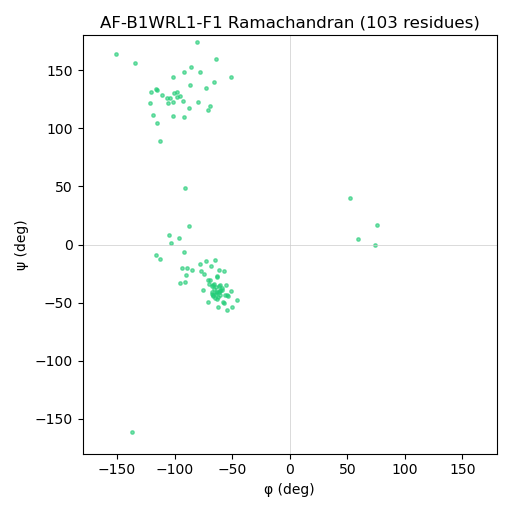 C 1
ATOM 749 O O . ALA A 1 94 ? -7.628 5.320 -12.644 1.00 55.50 94 ALA A O 1
ATOM 750 N N . LYS A 1 95 ? -6.969 4.233 -10.798 1.00 61.44 95 LYS A N 1
ATOM 751 C CA . LYS A 1 95 ? -6.591 5.455 -10.055 1.00 61.44 95 LYS A CA 1
ATOM 752 C C . LYS A 1 95 ? -5.092 5.731 -9.869 1.00 61.44 95 LYS A C 1
ATOM 754 O O . LYS A 1 95 ? -4.754 6.835 -9.452 1.00 61.44 95 LYS A O 1
ATOM 759 N N . MET A 1 96 ? -4.189 4.807 -10.213 1.00 62.34 96 MET A N 1
ATOM 760 C CA . MET A 1 96 ? -2.778 4.910 -9.788 1.00 62.34 96 MET A CA 1
ATOM 761 C C . MET A 1 96 ? -1.758 5.387 -10.835 1.00 62.34 96 MET A C 1
ATOM 763 O O . MET A 1 96 ? -0.579 5.507 -10.510 1.00 62.34 96 MET A O 1
ATOM 767 N N . SER A 1 97 ? -2.167 5.711 -12.065 1.00 56.97 97 SER A N 1
ATOM 768 C CA . SER A 1 97 ? -1.208 5.982 -13.155 1.00 56.97 97 SER A CA 1
ATOM 769 C C . SER A 1 97 ? -0.255 7.164 -12.890 1.00 56.97 97 SER A C 1
ATOM 771 O O . SER A 1 97 ? 0.907 7.088 -13.273 1.00 56.97 97 SER A O 1
ATOM 773 N N . ASN A 1 98 ? -0.708 8.222 -12.202 1.00 56.69 98 ASN A N 1
ATOM 774 C CA . ASN A 1 98 ? 0.094 9.434 -11.939 1.00 56.69 98 ASN A CA 1
ATOM 775 C C . ASN A 1 98 ? 0.920 9.374 -10.643 1.00 56.69 98 ASN A C 1
ATOM 777 O O . ASN A 1 98 ? 1.857 10.146 -10.472 1.00 56.69 98 ASN A O 1
ATOM 781 N N . LEU A 1 99 ? 0.569 8.495 -9.700 1.00 60.41 99 LEU A N 1
ATOM 782 C CA . LEU A 1 99 ? 1.381 8.310 -8.495 1.00 60.41 99 LEU A CA 1
ATOM 783 C C . LEU A 1 99 ? 2.640 7.501 -8.823 1.00 60.41 99 LEU A C 1
ATOM 785 O O . LEU A 1 99 ? 3.728 7.806 -8.341 1.00 60.41 99 LEU A O 1
ATOM 789 N N . LEU A 1 100 ? 2.488 6.492 -9.684 1.00 59.81 100 LEU A N 1
ATOM 790 C CA . LEU A 1 100 ? 3.576 5.608 -10.087 1.00 59.81 100 LE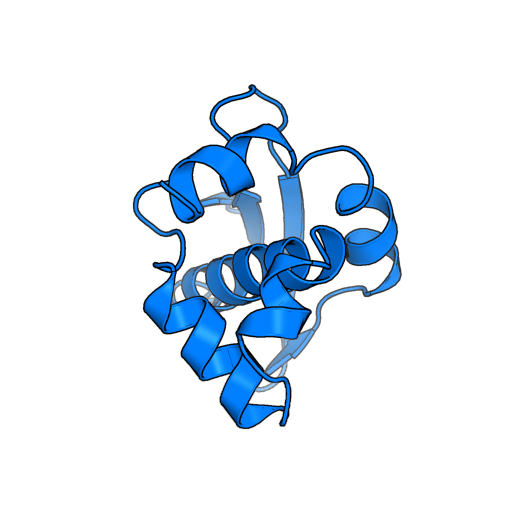U A CA 1
ATOM 791 C C . LE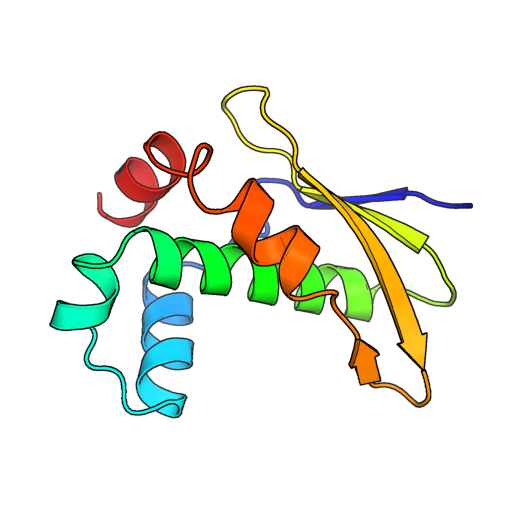U A 1 100 ? 4.678 6.353 -10.839 1.00 59.81 100 LEU A C 1
ATOM 793 O O . LEU A 1 100 ? 5.848 6.079 -10.598 1.00 59.81 100 LEU A O 1
ATOM 797 N N . SER A 1 101 ? 4.339 7.341 -11.673 1.00 58.81 101 SER A N 1
ATOM 798 C CA . SER A 1 101 ? 5.351 8.152 -12.360 1.00 58.81 101 SER A CA 1
ATOM 799 C C . SER A 1 101 ? 6.285 8.866 -11.377 1.00 58.81 101 SER A C 1
ATOM 801 O O . SER A 1 101 ? 7.491 8.871 -11.593 1.00 58.81 101 SER A O 1
ATOM 803 N N . ASN A 1 102 ? 5.762 9.381 -10.260 1.00 57.72 102 ASN A N 1
ATOM 804 C CA . ASN A 1 102 ? 6.565 10.080 -9.249 1.00 57.72 102 ASN A CA 1
ATOM 805 C C . ASN A 1 102 ? 7.375 9.136 -8.345 1.00 57.72 102 ASN A C 1
ATOM 807 O O . ASN A 1 102 ? 8.355 9.569 -7.757 1.00 57.72 102 ASN A O 1
ATOM 811 N N . LEU A 1 103 ? 6.971 7.866 -8.219 1.00 57.38 103 LEU A N 1
ATOM 812 C CA . LEU A 1 103 ? 7.709 6.846 -7.456 1.00 57.38 103 LEU A CA 1
ATOM 813 C C . LEU A 1 103 ? 8.825 6.173 -8.275 1.00 57.38 103 LEU A C 1
ATOM 815 O O . LEU A 1 103 ? 9.731 5.570 -7.702 1.00 57.38 103 LEU A O 1
ATOM 819 N N . ILE A 1 104 ? 8.726 6.222 -9.607 1.00 55.94 104 ILE A N 1
ATOM 820 C CA . ILE A 1 104 ? 9.694 5.623 -10.538 1.00 55.94 104 ILE A CA 1
ATOM 821 C C . ILE A 1 104 ? 10.814 6.611 -10.915 1.00 55.94 104 ILE A C 1
ATOM 823 O O . ILE A 1 104 ? 11.904 6.147 -11.254 1.00 55.94 104 ILE A O 1
ATOM 827 N N . SER A 1 105 ? 10.532 7.921 -10.857 1.00 47.78 105 SER A N 1
ATOM 828 C CA . SER A 1 105 ? 11.462 9.033 -11.143 1.00 47.78 105 SER A CA 1
ATOM 829 C C . SER A 1 105 ? 12.509 9.213 -10.049 1.00 47.78 105 SER A C 1
ATOM 831 O O . SER A 1 105 ? 13.652 9.568 -10.404 1.00 47.78 105 SER A O 1
#